Protein AF-A0A7J8UVY0-F1 (afdb_monomer_lite)

Foldseek 3Di:
DLLVVLVVVLVVLCVVQDDPQKDFDPLLVVLVVLSVVLVVVVVVVVVVVVVDPPPPPPPDPVVVVVSVVSSVVSSVSSVPPDRRIDGDVVPVVVVPPPDDDDD

Organism: NCBI:txid34286

pLDDT: mean 78.07, std 13.81, range [49.84, 94.06]

Radius of gyration: 21.43 Å; chains: 1; bounding box: 53×20×69 Å

Structure (mmCIF, N/CA/C/O backbone):
data_AF-A0A7J8UVY0-F1
#
_entry.id   AF-A0A7J8UVY0-F1
#
loop_
_atom_site.group_PDB
_atom_site.id
_atom_site.type_symbol
_atom_site.label_atom_id
_atom_site.label_alt_id
_atom_site.label_comp_id
_atom_site.label_asym_id
_atom_site.label_entity_id
_atom_site.label_seq_id
_atom_site.pdbx_PDB_ins_code
_atom_site.Cartn_x
_atom_site.Cartn_y
_atom_site.Cartn_z
_atom_site.occupancy
_atom_site.B_iso_or_equiv
_atom_site.auth_seq_id
_atom_site.auth_comp_id
_atom_site.auth_asym_id
_atom_site.auth_atom_id
_atom_site.pdbx_PDB_model_num
ATOM 1 N N . MET A 1 1 ? 1.474 6.602 -12.484 1.00 54.38 1 MET A N 1
ATOM 2 C CA . MET A 1 1 ? 1.089 7.669 -11.530 1.00 54.38 1 MET A CA 1
ATOM 3 C C . MET A 1 1 ? -0.088 7.255 -10.642 1.00 54.38 1 MET A C 1
ATOM 5 O O . MET A 1 1 ? -0.245 7.830 -9.580 1.00 54.38 1 MET A O 1
ATOM 9 N N . GLU A 1 2 ? -0.864 6.232 -11.019 1.00 78.50 2 GLU A N 1
ATOM 10 C CA . GLU A 1 2 ? -2.085 5.827 -10.303 1.00 78.50 2 GLU A CA 1
ATOM 11 C C . GLU A 1 2 ? -1.840 5.130 -8.953 1.00 78.50 2 GLU A C 1
ATOM 13 O O . GLU A 1 2 ? -2.565 5.399 -8.003 1.00 78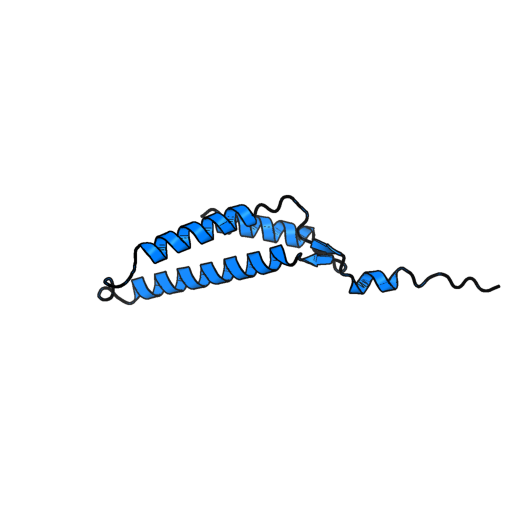.50 2 GLU A O 1
ATOM 18 N N . LEU A 1 3 ? -0.795 4.298 -8.819 1.00 84.00 3 LEU A N 1
ATOM 19 C CA . LEU A 1 3 ? -0.533 3.560 -7.570 1.00 84.00 3 LEU A CA 1
ATOM 20 C C . LEU A 1 3 ? -0.263 4.480 -6.366 1.00 84.00 3 LEU A C 1
ATOM 22 O O . LEU A 1 3 ? -0.718 4.189 -5.264 1.00 84.00 3 LEU A O 1
ATOM 26 N N . ASN A 1 4 ? 0.432 5.604 -6.573 1.00 85.12 4 ASN A N 1
ATOM 27 C CA . ASN A 1 4 ? 0.705 6.562 -5.498 1.00 85.12 4 ASN A CA 1
ATOM 28 C C . ASN A 1 4 ? -0.579 7.227 -4.994 1.00 85.12 4 ASN A C 1
ATOM 30 O O . ASN A 1 4 ? -0.742 7.350 -3.788 1.00 85.12 4 ASN A O 1
ATOM 34 N N . GLY A 1 5 ? -1.501 7.578 -5.897 1.00 87.75 5 GLY A N 1
ATOM 35 C CA . GLY A 1 5 ? -2.804 8.123 -5.508 1.00 87.75 5 GLY A CA 1
ATOM 36 C C . GLY A 1 5 ? -3.637 7.101 -4.733 1.00 87.75 5 GLY A C 1
ATOM 37 O O . GLY A 1 5 ? -4.156 7.412 -3.670 1.00 87.75 5 GLY A O 1
ATOM 38 N N . VAL A 1 6 ? -3.672 5.842 -5.190 1.00 88.19 6 VAL A N 1
ATOM 39 C CA . VAL A 1 6 ? -4.356 4.757 -4.457 1.00 88.19 6 VAL A CA 1
ATOM 40 C C . VAL A 1 6 ? -3.749 4.549 -3.067 1.00 88.19 6 VAL A C 1
ATOM 42 O O . VAL A 1 6 ? -4.481 4.305 -2.107 1.00 88.19 6 VAL A O 1
ATOM 45 N N . ARG A 1 7 ? -2.424 4.668 -2.929 1.00 90.38 7 ARG A N 1
ATOM 46 C CA . ARG A 1 7 ? -1.749 4.622 -1.627 1.00 90.38 7 ARG A CA 1
ATOM 47 C C . ARG A 1 7 ? -2.153 5.788 -0.735 1.00 90.38 7 ARG A C 1
ATOM 49 O O . ARG A 1 7 ? -2.534 5.540 0.399 1.00 90.38 7 ARG A O 1
ATOM 56 N N . GLU A 1 8 ? -2.127 7.016 -1.237 1.00 90.88 8 GLU A N 1
ATOM 57 C CA . GLU A 1 8 ? -2.518 8.209 -0.472 1.00 90.88 8 GLU A CA 1
ATOM 58 C C . GLU A 1 8 ? -3.983 8.147 -0.006 1.00 90.88 8 GLU A C 1
ATOM 60 O O . GLU A 1 8 ? -4.285 8.451 1.153 1.00 90.88 8 GLU A O 1
ATOM 65 N N . ASP A 1 9 ? -4.889 7.681 -0.868 1.00 91.06 9 ASP A N 1
ATOM 66 C CA . ASP A 1 9 ? -6.294 7.449 -0.521 1.00 91.06 9 ASP A CA 1
ATOM 67 C C . ASP A 1 9 ? -6.429 6.359 0.551 1.00 91.06 9 ASP A C 1
ATOM 69 O O . ASP A 1 9 ? -7.196 6.498 1.509 1.00 91.06 9 ASP A O 1
ATOM 73 N N . THR A 1 10 ? -5.660 5.275 0.416 1.00 89.88 10 THR A N 1
ATOM 74 C CA . THR A 1 10 ? -5.640 4.179 1.390 1.00 89.88 10 THR A CA 1
ATOM 75 C C . THR A 1 10 ? -5.112 4.666 2.736 1.00 89.88 10 THR A C 1
ATOM 77 O O . THR A 1 10 ? -5.768 4.442 3.747 1.00 89.88 10 THR A O 1
ATOM 80 N N . ASP A 1 11 ? -4.004 5.405 2.771 1.00 91.88 11 ASP A N 1
ATOM 81 C CA . ASP A 1 11 ? -3.427 5.977 3.993 1.00 91.88 11 ASP A CA 1
ATOM 82 C C . ASP A 1 11 ? -4.400 6.942 4.681 1.00 91.88 11 ASP A C 1
ATOM 84 O O . ASP A 1 11 ? -4.576 6.907 5.903 1.00 91.88 11 ASP A O 1
ATOM 88 N N . SER A 1 12 ? -5.100 7.765 3.899 1.00 92.44 12 SER A N 1
ATOM 89 C CA . SER A 1 12 ? -6.134 8.674 4.404 1.00 92.44 12 SER A CA 1
ATOM 90 C C . SER A 1 12 ? -7.277 7.904 5.071 1.00 92.44 12 SER A C 1
ATOM 92 O O . SER A 1 12 ? -7.713 8.253 6.172 1.00 92.44 12 SER A O 1
ATOM 94 N N . ARG A 1 13 ? -7.729 6.808 4.450 1.00 92.19 13 ARG A N 1
ATOM 95 C CA . ARG A 1 13 ? -8.747 5.919 5.024 1.00 92.19 13 ARG A CA 1
ATOM 96 C C . ARG A 1 13 ? -8.242 5.182 6.261 1.00 92.19 13 ARG A C 1
ATOM 98 O O . ARG A 1 13 ? -8.980 5.089 7.238 1.00 92.19 13 ARG A O 1
ATOM 105 N N . ILE A 1 14 ? -6.999 4.699 6.260 1.00 91.50 14 ILE A N 1
ATOM 106 C CA . ILE A 1 14 ? -6.386 4.053 7.428 1.00 91.50 14 ILE A CA 1
ATOM 107 C C . ILE A 1 14 ? -6.396 5.026 8.603 1.00 91.50 14 ILE A C 1
ATOM 109 O O . ILE A 1 14 ? -6.872 4.663 9.671 1.00 91.50 14 ILE A O 1
ATOM 113 N N . ASN A 1 15 ? -5.961 6.269 8.407 1.00 90.19 15 ASN A N 1
ATOM 114 C CA . ASN A 1 15 ? -5.945 7.272 9.473 1.00 90.19 15 ASN A CA 1
ATOM 115 C C . ASN A 1 15 ? -7.345 7.603 10.016 1.00 90.19 15 ASN A C 1
ATOM 117 O O . ASN A 1 15 ? -7.489 7.885 11.204 1.00 90.19 15 ASN A O 1
ATOM 121 N N . ALA A 1 16 ? -8.382 7.541 9.178 1.00 89.31 16 ALA A N 1
ATOM 122 C CA . ALA A 1 16 ? -9.764 7.738 9.612 1.00 89.31 16 ALA A CA 1
ATOM 123 C C . ALA A 1 16 ? -10.340 6.517 10.360 1.00 89.31 16 ALA A C 1
ATOM 125 O O . ALA A 1 16 ? -11.082 6.665 11.336 1.00 89.31 16 ALA A O 1
ATOM 126 N N . GLU A 1 17 ? -10.018 5.302 9.910 1.00 88.94 17 GLU A N 1
ATOM 127 C CA . GLU A 1 17 ? -10.589 4.054 10.427 1.00 88.94 17 GLU A CA 1
ATOM 128 C C . GLU A 1 17 ? -9.810 3.468 11.624 1.00 88.94 17 GLU A C 1
ATOM 130 O O . GLU A 1 17 ? -10.392 2.766 12.464 1.00 88.94 17 GLU A O 1
ATOM 135 N N . LEU A 1 18 ? -8.506 3.740 11.725 1.00 89.31 18 LEU A N 1
ATOM 136 C CA . LEU A 1 18 ? -7.601 3.167 12.719 1.00 89.31 18 LEU A CA 1
ATOM 137 C C . LEU A 1 18 ? -7.798 3.823 14.089 1.00 89.31 18 LEU A C 1
ATOM 139 O O . LEU A 1 18 ? -7.251 4.868 14.418 1.00 89.31 18 LEU A O 1
ATOM 143 N N . GLN A 1 19 ? -8.596 3.154 14.911 1.00 86.50 19 GLN A N 1
ATOM 144 C CA . GLN A 1 19 ? -8.846 3.510 16.304 1.00 86.50 19 GLN A CA 1
ATOM 145 C C . GLN A 1 19 ? -7.972 2.660 17.244 1.00 86.50 19 GLN A C 1
ATOM 147 O O . GLN A 1 19 ? -7.606 1.547 16.870 1.00 86.50 19 GLN A O 1
ATOM 152 N N . PRO A 1 20 ? -7.716 3.076 18.502 1.00 82.56 20 PRO A N 1
ATOM 153 C CA . PRO A 1 20 ? -6.857 2.333 19.442 1.00 82.56 20 PRO A CA 1
ATOM 154 C C . PRO A 1 20 ? -7.254 0.865 19.681 1.00 82.56 20 PRO A C 1
ATOM 156 O O . PRO A 1 20 ? -6.425 0.027 20.030 1.00 82.56 20 PRO A O 1
ATOM 159 N N . ARG A 1 21 ? -8.544 0.546 19.512 1.00 83.94 21 ARG A N 1
ATOM 160 C CA . ARG A 1 21 ? -9.108 -0.805 19.676 1.00 83.94 21 ARG A CA 1
ATOM 161 C C . ARG A 1 21 ? -9.211 -1.590 18.372 1.00 83.94 21 ARG A C 1
ATOM 163 O O . ARG A 1 21 ? -9.691 -2.719 18.383 1.00 83.94 21 ARG A O 1
ATOM 170 N N . LYS A 1 22 ? -8.788 -1.002 17.259 1.00 88.75 22 LYS A N 1
ATOM 171 C CA . LYS A 1 22 ? -8.813 -1.607 15.934 1.00 88.75 22 LYS A CA 1
ATOM 172 C C . LYS A 1 22 ? -7.388 -1.842 15.455 1.00 88.75 22 LYS A C 1
ATOM 174 O O . LYS A 1 22 ? -6.444 -1.203 15.905 1.00 88.75 22 LYS A O 1
ATOM 179 N N . LYS A 1 23 ? -7.232 -2.800 14.555 1.00 90.81 23 LYS A N 1
ATOM 180 C CA . LYS A 1 23 ? -5.972 -3.104 13.880 1.00 90.81 23 LYS A CA 1
ATOM 181 C C . LYS A 1 23 ? -6.223 -3.196 12.386 1.00 90.81 23 LYS A C 1
ATOM 183 O O . LYS A 1 23 ? -7.323 -3.555 11.972 1.00 90.81 23 LYS A O 1
ATOM 188 N N . LEU A 1 24 ? -5.203 -2.909 11.589 1.00 90.81 24 LEU A N 1
ATOM 189 C CA . LEU A 1 24 ? -5.267 -3.129 10.150 1.00 90.81 24 LEU A CA 1
ATOM 190 C C . LEU A 1 24 ? -5.576 -4.595 9.844 1.00 90.81 24 LEU A C 1
ATOM 192 O O . LEU A 1 24 ? -5.099 -5.511 10.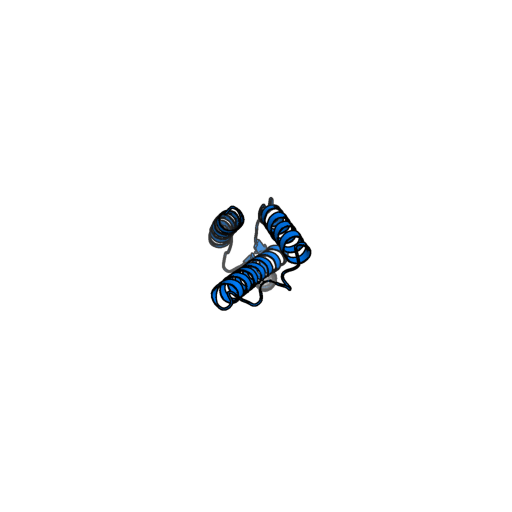526 1.00 90.81 24 LEU A O 1
ATOM 196 N N . LYS A 1 25 ? -6.374 -4.819 8.802 1.00 93.06 25 LYS A N 1
ATOM 197 C CA . LYS A 1 25 ? -6.513 -6.151 8.226 1.00 93.06 25 LYS A CA 1
ATOM 198 C C . LYS A 1 25 ? -5.167 -6.604 7.663 1.00 93.06 25 LYS A C 1
ATOM 200 O O . LYS A 1 25 ? -4.406 -5.813 7.110 1.00 93.06 25 LYS A O 1
ATOM 205 N N . ARG A 1 26 ? -4.900 -7.908 7.749 1.00 90.44 26 ARG A N 1
ATOM 206 C CA . ARG A 1 26 ? -3.643 -8.491 7.260 1.00 90.44 26 ARG A CA 1
ATOM 207 C C . ARG A 1 26 ? -3.444 -8.281 5.757 1.00 90.44 26 ARG A C 1
ATOM 209 O O . ARG A 1 26 ? -2.322 -8.065 5.325 1.00 90.44 26 ARG A O 1
ATOM 216 N N . GLU A 1 27 ? -4.528 -8.303 4.983 1.00 90.38 27 GLU A N 1
ATOM 217 C CA . GLU A 1 27 ? -4.502 -8.024 3.540 1.00 90.38 27 GLU A CA 1
ATOM 218 C C . GLU A 1 27 ? -4.005 -6.607 3.220 1.00 90.38 27 GLU A C 1
ATOM 220 O O . GLU A 1 27 ? -3.239 -6.432 2.278 1.00 90.38 27 GLU A O 1
ATOM 225 N N . VAL A 1 28 ? -4.377 -5.618 4.042 1.00 90.75 28 VAL A N 1
ATOM 226 C CA . VAL A 1 28 ? -3.958 -4.219 3.886 1.00 90.75 28 VAL A CA 1
ATOM 227 C C . VAL A 1 28 ? -2.484 -4.067 4.254 1.00 90.75 28 VAL A C 1
ATOM 229 O O . VAL A 1 28 ? -1.744 -3.391 3.550 1.00 90.75 28 VAL A O 1
ATOM 232 N N . GLN A 1 29 ? -2.026 -4.749 5.308 1.00 91.69 29 GLN A N 1
ATOM 233 C CA . GLN A 1 29 ? -0.609 -4.748 5.695 1.00 91.69 29 GLN A CA 1
ATOM 234 C C . GLN A 1 29 ? 0.282 -5.358 4.605 1.00 91.69 29 GLN A C 1
ATOM 236 O O . GLN A 1 29 ? 1.255 -4.737 4.192 1.00 91.69 29 GLN A O 1
ATOM 241 N N . LEU A 1 30 ? -0.088 -6.535 4.091 1.00 92.38 30 LEU A N 1
ATOM 242 C CA . LEU A 1 30 ? 0.640 -7.193 3.000 1.00 92.38 30 LEU A CA 1
ATOM 243 C C . LEU A 1 30 ? 0.646 -6.345 1.724 1.00 92.38 30 LEU A C 1
ATOM 245 O O . LEU A 1 30 ? 1.629 -6.324 0.988 1.00 92.38 30 LEU A O 1
ATOM 249 N N . TRP A 1 31 ? -0.453 -5.639 1.454 1.00 94.06 31 TRP A N 1
ATOM 250 C CA . TRP A 1 31 ? -0.526 -4.715 0.332 1.00 94.06 31 TRP A CA 1
ATOM 251 C C . TRP A 1 31 ? 0.465 -3.553 0.484 1.00 94.06 31 TRP A C 1
ATOM 253 O O . TRP A 1 31 ? 1.216 -3.287 -0.451 1.00 94.06 31 TRP A O 1
ATOM 263 N N . LEU A 1 32 ? 0.534 -2.922 1.663 1.00 91.62 32 LEU A N 1
ATOM 264 C CA . LEU A 1 32 ? 1.493 -1.846 1.946 1.00 91.62 32 LEU A CA 1
ATOM 265 C C . LEU A 1 32 ? 2.948 -2.317 1.785 1.00 91.62 32 LEU A C 1
ATOM 267 O O . LEU A 1 32 ? 3.726 -1.658 1.097 1.00 91.62 32 LEU A O 1
ATOM 271 N N . GLU A 1 33 ? 3.292 -3.487 2.333 1.00 92.69 33 GLU A N 1
ATOM 272 C CA . GLU A 1 33 ? 4.627 -4.090 2.184 1.00 92.69 33 GLU A CA 1
ATOM 273 C C . GLU A 1 33 ? 4.993 -4.311 0.706 1.00 92.69 33 GLU A C 1
ATOM 275 O O . GLU A 1 33 ? 6.109 -4.017 0.273 1.00 92.69 33 GLU A O 1
ATOM 280 N N . ASN A 1 34 ? 4.042 -4.790 -0.103 1.00 91.00 34 ASN A N 1
ATOM 281 C CA . ASN A 1 34 ? 4.258 -4.988 -1.534 1.00 91.00 34 ASN A CA 1
ATOM 282 C C . ASN A 1 34 ? 4.446 -3.670 -2.293 1.00 91.00 34 ASN A C 1
ATOM 284 O O . ASN A 1 34 ? 5.288 -3.603 -3.191 1.00 91.00 34 ASN A O 1
ATOM 288 N N . VAL A 1 35 ? 3.696 -2.625 -1.936 1.00 89.19 35 VAL A N 1
ATOM 289 C CA . VAL A 1 35 ? 3.847 -1.292 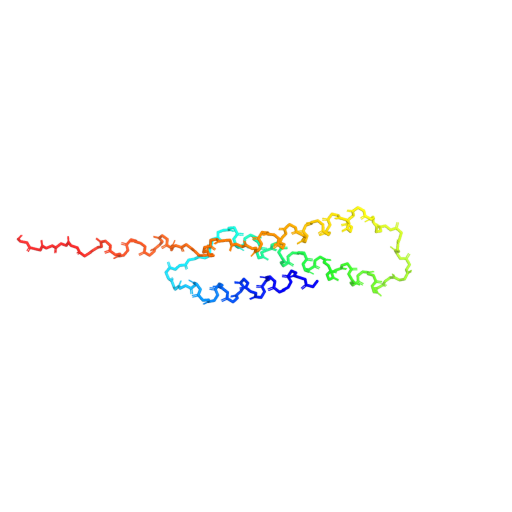-2.532 1.00 89.19 35 VAL A CA 1
ATOM 290 C C . VAL A 1 35 ? 5.228 -0.711 -2.220 1.00 89.19 35 VAL A C 1
ATOM 292 O O . VAL A 1 35 ? 5.892 -0.205 -3.127 1.00 89.19 35 VAL A O 1
ATOM 295 N N . GLU A 1 36 ? 5.700 -0.817 -0.975 1.00 89.19 36 GLU A N 1
ATOM 296 C CA . GLU A 1 36 ? 7.047 -0.373 -0.595 1.00 89.19 36 GLU A CA 1
ATOM 297 C C . GLU A 1 36 ? 8.142 -1.158 -1.324 1.00 89.19 36 GLU A C 1
ATOM 299 O O . GLU A 1 36 ? 9.065 -0.552 -1.877 1.00 89.19 36 GLU A O 1
ATOM 304 N N . ARG A 1 37 ? 8.008 -2.490 -1.397 1.00 90.56 37 ARG A N 1
ATOM 305 C CA . ARG A 1 37 ? 8.937 -3.367 -2.124 1.00 90.56 37 ARG A CA 1
ATOM 306 C C . ARG A 1 37 ? 9.094 -2.930 -3.578 1.00 90.56 37 ARG A C 1
ATOM 308 O O . ARG A 1 37 ? 10.218 -2.721 -4.030 1.00 90.56 37 ARG A O 1
ATOM 315 N N . ILE A 1 38 ? 7.983 -2.754 -4.297 1.00 85.94 38 ILE A N 1
ATOM 316 C CA . ILE A 1 38 ? 8.020 -2.354 -5.710 1.00 85.94 38 ILE A CA 1
ATOM 317 C C . ILE A 1 38 ? 8.613 -0.956 -5.869 1.00 85.94 38 ILE A C 1
ATOM 319 O O . ILE A 1 38 ? 9.389 -0.726 -6.795 1.00 85.94 38 ILE A O 1
ATOM 323 N N . ASN A 1 39 ? 8.293 -0.023 -4.971 1.00 85.31 39 ASN A N 1
ATOM 324 C CA . ASN A 1 39 ? 8.848 1.324 -5.040 1.00 85.31 39 ASN A CA 1
ATOM 325 C C . ASN A 1 39 ? 10.382 1.314 -4.887 1.00 85.31 39 ASN A C 1
ATOM 327 O O . ASN A 1 39 ? 11.079 1.955 -5.674 1.00 85.31 39 ASN A O 1
ATOM 331 N N . GLY A 1 40 ? 10.914 0.529 -3.943 1.00 85.00 40 GLY A N 1
ATOM 332 C CA . GLY A 1 40 ? 12.360 0.355 -3.767 1.00 85.00 40 GLY A CA 1
ATOM 333 C C . GLY A 1 40 ? 13.033 -0.337 -4.957 1.00 85.00 40 GLY A C 1
ATOM 334 O O . GLY A 1 40 ? 14.105 0.074 -5.399 1.00 85.00 40 GLY A O 1
ATOM 335 N N . GLU A 1 41 ? 12.389 -1.348 -5.540 1.00 82.25 41 GLU A N 1
ATOM 336 C CA . GLU A 1 41 ? 12.902 -2.024 -6.735 1.00 82.25 41 GLU A CA 1
ATOM 337 C C . GLU A 1 41 ? 12.923 -1.094 -7.957 1.00 82.25 41 GLU A C 1
ATOM 339 O O . GLU A 1 41 ? 13.916 -1.065 -8.679 1.00 82.25 41 GLU A O 1
ATOM 344 N N . VAL A 1 42 ? 11.878 -0.287 -8.182 1.00 77.62 42 VAL A N 1
ATOM 345 C CA . VAL A 1 42 ? 11.842 0.709 -9.270 1.00 77.62 42 VAL A CA 1
ATOM 346 C C . VAL A 1 42 ? 12.940 1.759 -9.094 1.00 77.62 42 VAL A C 1
ATOM 348 O O . VAL A 1 42 ? 13.612 2.101 -10.070 1.00 77.62 42 VAL A O 1
ATOM 351 N N . GLN A 1 43 ? 13.162 2.238 -7.867 1.00 77.69 43 GLN A N 1
ATOM 352 C CA . GLN A 1 43 ? 14.2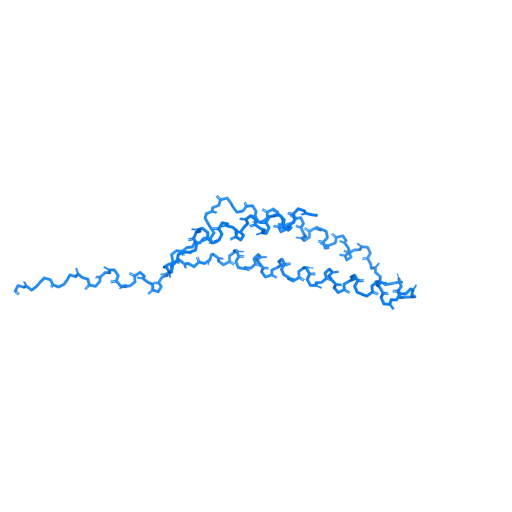53 3.167 -7.562 1.00 77.69 43 GLN A CA 1
ATOM 353 C C . GLN A 1 43 ? 15.621 2.548 -7.868 1.00 77.69 43 GLN A C 1
ATOM 355 O O . GLN A 1 43 ? 16.407 3.157 -8.592 1.00 77.69 43 GLN A O 1
ATOM 360 N N . ASN A 1 44 ? 15.867 1.308 -7.434 1.00 79.44 44 ASN A N 1
ATOM 361 C CA . ASN A 1 44 ? 17.115 0.603 -7.725 1.00 79.44 44 ASN A CA 1
ATOM 362 C C . ASN A 1 44 ? 17.347 0.408 -9.234 1.00 79.44 44 ASN A C 1
ATOM 364 O O . ASN A 1 44 ? 18.470 0.543 -9.721 1.00 79.44 44 ASN A O 1
ATOM 368 N N . LEU A 1 45 ? 16.293 0.112 -10.004 1.00 72.38 45 LEU A N 1
ATOM 369 C CA . LEU A 1 45 ? 16.401 0.016 -11.463 1.00 72.38 45 LEU A CA 1
ATOM 370 C C . LEU A 1 45 ? 16.754 1.371 -12.090 1.00 72.38 45 LEU A C 1
ATOM 372 O O . LEU A 1 45 ? 17.581 1.417 -13.000 1.00 72.38 45 LEU A O 1
ATOM 376 N N . ASN A 1 46 ? 16.168 2.463 -11.599 1.00 68.44 46 ASN A N 1
ATOM 377 C CA . ASN A 1 46 ? 16.456 3.809 -12.087 1.00 68.44 46 ASN A CA 1
ATOM 378 C C . ASN A 1 46 ? 17.903 4.239 -11.782 1.00 68.44 46 ASN A C 1
ATOM 380 O O . ASN A 1 46 ? 18.577 4.784 -12.655 1.00 68.44 46 ASN A O 1
ATOM 384 N N . GLU A 1 47 ? 18.411 3.928 -10.587 1.00 72.38 47 GLU A N 1
ATOM 385 C CA . GLU A 1 47 ? 19.811 4.160 -10.198 1.00 72.38 47 GLU A CA 1
ATOM 386 C C . GLU A 1 47 ? 20.783 3.387 -11.097 1.00 72.38 47 GLU A C 1
ATOM 388 O O . GLU A 1 47 ? 21.693 3.972 -11.685 1.00 72.38 47 GLU A O 1
ATOM 393 N N . ARG A 1 48 ? 20.531 2.091 -11.324 1.00 66.81 48 ARG A N 1
ATOM 394 C CA . ARG A 1 48 ? 21.364 1.245 -12.200 1.00 66.81 48 ARG A CA 1
ATOM 395 C C . ARG A 1 48 ? 21.401 1.724 -13.655 1.00 66.81 48 ARG A C 1
ATOM 397 O O . ARG A 1 48 ? 22.397 1.509 -14.347 1.00 66.81 48 ARG A O 1
ATOM 404 N N . ILE A 1 49 ? 20.325 2.349 -14.140 1.00 62.44 49 ILE A N 1
ATOM 405 C CA . ILE A 1 49 ? 20.274 2.971 -15.473 1.00 62.44 49 ILE A CA 1
ATOM 406 C C . ILE A 1 49 ? 21.080 4.280 -15.497 1.00 62.44 49 ILE A C 1
ATOM 408 O O . ILE A 1 49 ? 21.730 4.570 -16.504 1.00 62.44 49 ILE A O 1
ATOM 412 N N . GLY A 1 50 ? 21.059 5.049 -14.405 1.00 58.56 50 GLY A N 1
ATOM 413 C CA . GLY A 1 50 ? 21.813 6.295 -14.255 1.00 58.56 50 GLY A CA 1
ATOM 414 C C . GLY A 1 50 ? 23.327 6.096 -14.126 1.00 58.56 50 GLY A C 1
ATOM 415 O O . GLY A 1 50 ? 24.092 6.901 -14.651 1.00 58.56 50 GLY A O 1
ATOM 416 N N . GLU A 1 51 ? 23.766 5.004 -13.497 1.00 58.50 51 GLU A N 1
ATOM 417 C CA . GLU A 1 51 ? 25.186 4.721 -13.232 1.00 58.50 51 GLU A CA 1
ATOM 418 C C . GLU A 1 51 ? 25.938 4.080 -14.410 1.00 58.50 51 GLU A C 1
ATOM 420 O O . GLU A 1 51 ? 27.169 4.054 -14.423 1.00 58.50 51 GLU A O 1
ATOM 425 N N . SER A 1 52 ? 25.240 3.569 -15.430 1.00 51.78 52 SER A N 1
ATOM 426 C CA . SER A 1 52 ? 25.884 2.835 -16.521 1.00 51.78 52 SER A CA 1
ATOM 427 C C . SER A 1 52 ? 25.278 3.174 -17.891 1.00 51.78 52 SER A C 1
ATOM 429 O O . SER A 1 52 ? 24.186 2.734 -18.265 1.00 51.78 52 SER A O 1
ATOM 431 N N . SER A 1 53 ? 26.047 3.882 -18.717 1.00 55.38 53 SER A N 1
ATOM 432 C CA . SER A 1 53 ? 25.783 3.999 -20.156 1.00 55.38 53 SER A CA 1
ATOM 433 C C . SER A 1 53 ? 26.127 2.711 -20.930 1.00 55.38 53 SER A C 1
ATOM 435 O O . SER A 1 53 ? 25.735 2.577 -22.088 1.00 55.38 53 SER A O 1
ATOM 437 N N . THR A 1 54 ? 26.794 1.733 -20.298 1.00 52.47 54 THR A N 1
ATOM 438 C CA . THR A 1 54 ? 27.410 0.563 -20.954 1.00 52.47 54 THR A CA 1
ATOM 439 C C . THR A 1 54 ? 26.818 -0.811 -20.586 1.00 52.47 54 THR A C 1
ATOM 441 O O . THR A 1 54 ? 26.980 -1.744 -21.370 1.00 52.47 54 THR A O 1
ATOM 444 N N . LEU A 1 55 ? 26.066 -0.979 -19.487 1.00 49.84 55 LEU A N 1
ATOM 445 C CA . LEU A 1 55 ? 25.503 -2.280 -19.049 1.00 49.84 55 LEU A CA 1
ATOM 446 C C . LEU A 1 55 ? 24.067 -2.544 -19.538 1.00 49.84 55 LEU A C 1
ATOM 448 O O . LEU A 1 55 ? 23.325 -3.331 -18.953 1.00 49.84 55 LEU A O 1
ATOM 452 N N . ARG A 1 56 ? 23.649 -1.916 -20.642 1.00 54.22 56 ARG A N 1
ATOM 453 C CA . ARG A 1 56 ? 22.268 -2.001 -21.160 1.00 54.22 56 ARG A CA 1
ATOM 454 C C . ARG A 1 56 ? 21.859 -3.379 -21.710 1.00 54.22 56 ARG A C 1
ATOM 456 O O . ARG A 1 56 ? 20.730 -3.537 -22.157 1.00 54.22 56 ARG A O 1
ATOM 463 N N . ARG A 1 57 ? 22.741 -4.386 -21.710 1.00 52.16 57 ARG A N 1
ATOM 464 C CA . ARG A 1 57 ? 22.539 -5.637 -22.470 1.00 52.16 57 ARG A CA 1
ATOM 465 C C . ARG A 1 57 ? 21.849 -6.780 -21.716 1.00 52.16 57 ARG A C 1
ATOM 467 O O . ARG A 1 57 ? 21.752 -7.871 -22.264 1.00 52.16 57 ARG A O 1
ATOM 474 N N . GLY A 1 58 ? 21.388 -6.551 -20.487 1.00 52.38 58 GLY A N 1
ATOM 475 C CA . GLY A 1 58 ? 20.763 -7.591 -19.656 1.00 52.38 58 GLY A CA 1
ATOM 476 C C . GLY A 1 58 ? 19.392 -7.238 -19.083 1.00 52.38 58 GLY A C 1
ATOM 477 O O . GLY A 1 58 ? 18.861 -8.014 -18.300 1.00 52.38 58 GLY A O 1
ATOM 478 N N . PHE A 1 59 ? 18.818 -6.080 -19.426 1.00 54.94 59 PHE A N 1
ATOM 479 C CA . PHE A 1 59 ? 17.458 -5.746 -19.002 1.00 54.94 59 PHE A CA 1
ATOM 480 C C . PHE A 1 59 ? 16.467 -6.512 -19.879 1.00 54.94 59 PHE A C 1
ATOM 482 O O . PHE A 1 59 ? 16.198 -6.129 -21.019 1.00 54.94 59 PHE A O 1
ATOM 489 N N . HIS A 1 60 ? 15.971 -7.638 -19.371 1.00 65.94 60 HIS A N 1
ATOM 490 C CA . HIS A 1 60 ? 14.959 -8.422 -20.060 1.00 65.94 60 HIS A CA 1
ATOM 491 C C . HIS A 1 60 ? 13.629 -7.668 -20.059 1.00 65.94 60 HIS A C 1
ATOM 493 O O . HIS A 1 60 ? 13.130 -7.254 -19.015 1.00 65.94 60 HIS A O 1
ATOM 499 N N . ALA A 1 61 ? 13.040 -7.500 -21.245 1.00 66.44 61 ALA A N 1
ATOM 500 C CA . ALA A 1 61 ? 11.701 -6.939 -21.409 1.00 66.44 61 ALA A CA 1
ATOM 501 C C . ALA A 1 61 ? 10.653 -7.686 -20.556 1.00 66.44 61 ALA A C 1
ATOM 503 O O . ALA A 1 61 ? 9.696 -7.073 -20.089 1.00 66.44 61 ALA A O 1
ATOM 504 N N . ASP A 1 62 ? 10.884 -8.974 -20.282 1.00 72.56 62 ASP A N 1
ATOM 505 C CA . ASP A 1 62 ? 10.081 -9.799 -19.376 1.00 72.56 62 ASP A CA 1
ATOM 506 C C . ASP A 1 62 ? 10.067 -9.302 -17.926 1.00 72.56 62 ASP A C 1
ATOM 508 O O . ASP A 1 62 ? 9.044 -9.420 -17.250 1.00 72.56 62 ASP A O 1
ATOM 512 N N . ASP A 1 63 ? 11.166 -8.720 -17.437 1.00 73.69 63 ASP A N 1
ATOM 513 C CA . ASP A 1 63 ? 11.207 -8.145 -16.092 1.00 73.69 63 ASP A CA 1
ATOM 514 C C . ASP A 1 63 ? 10.353 -6.886 -16.030 1.00 73.69 63 ASP A C 1
ATOM 516 O O . ASP A 1 63 ? 9.541 -6.745 -15.124 1.00 73.69 63 ASP A O 1
ATOM 520 N N . VAL A 1 64 ? 10.455 -6.008 -17.029 1.00 73.44 64 VAL A N 1
ATOM 521 C CA . VAL A 1 64 ? 9.620 -4.801 -17.104 1.00 73.44 64 VAL A CA 1
ATOM 522 C C . VAL A 1 64 ? 8.140 -5.176 -17.209 1.00 73.44 64 VAL A C 1
ATOM 524 O O . VAL A 1 64 ? 7.327 -4.657 -16.449 1.00 73.44 64 VAL A O 1
ATOM 527 N N . LEU A 1 65 ? 7.793 -6.127 -18.082 1.00 79.00 65 LEU A N 1
ATOM 528 C CA . LEU A 1 65 ? 6.413 -6.572 -18.276 1.00 79.00 65 LEU A CA 1
ATOM 529 C C . LEU A 1 65 ? 5.818 -7.197 -17.007 1.00 79.00 65 LEU A C 1
ATOM 531 O O . LEU A 1 65 ? 4.678 -6.900 -16.649 1.00 79.00 65 LEU A O 1
ATOM 535 N N . ARG A 1 66 ? 6.583 -8.046 -16.310 1.00 82.69 66 ARG A N 1
ATOM 536 C CA . ARG A 1 66 ? 6.157 -8.644 -15.038 1.00 82.69 66 ARG A CA 1
ATOM 537 C C . ARG A 1 66 ? 5.894 -7.574 -13.982 1.00 82.69 66 ARG A C 1
ATOM 539 O O . ARG A 1 66 ? 4.874 -7.626 -13.306 1.00 82.69 66 ARG A O 1
ATOM 546 N N . ARG A 1 67 ? 6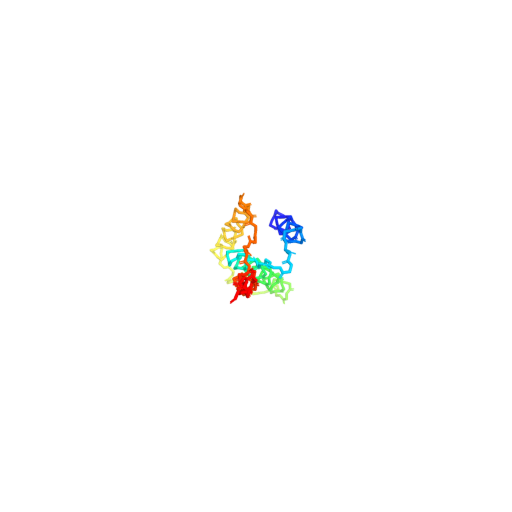.765 -6.566 -13.893 1.00 79.75 67 ARG A N 1
ATOM 547 C CA . ARG A 1 67 ? 6.613 -5.449 -12.949 1.00 79.75 67 ARG A CA 1
ATOM 548 C C . ARG A 1 67 ? 5.405 -4.577 -13.261 1.00 79.75 67 ARG A C 1
ATOM 550 O O . ARG A 1 67 ? 4.698 -4.188 -12.340 1.00 79.75 67 ARG A O 1
ATOM 557 N N . THR A 1 68 ? 5.141 -4.298 -14.537 1.00 81.62 68 THR A N 1
ATOM 558 C CA . THR A 1 68 ? 3.934 -3.566 -14.942 1.00 81.62 68 THR A CA 1
ATOM 559 C C . THR A 1 68 ? 2.671 -4.296 -14.484 1.00 81.62 68 THR A C 1
ATOM 561 O O . THR A 1 68 ? 1.796 -3.663 -13.901 1.00 81.62 68 THR A O 1
ATOM 564 N N . ARG A 1 69 ? 2.616 -5.624 -14.647 1.00 86.50 69 ARG A N 1
ATOM 565 C CA . ARG A 1 69 ? 1.488 -6.440 -14.166 1.00 86.50 69 ARG A CA 1
ATOM 566 C C . ARG A 1 69 ? 1.345 -6.412 -12.644 1.00 86.50 69 ARG A C 1
ATOM 568 O O . ARG A 1 69 ? 0.246 -6.182 -12.158 1.00 86.50 69 ARG A O 1
ATOM 575 N N . GLU A 1 70 ? 2.441 -6.572 -11.896 1.00 87.12 70 GLU A N 1
ATOM 576 C CA . GLU A 1 70 ? 2.412 -6.483 -10.423 1.00 87.12 70 GLU A CA 1
ATOM 577 C C . GLU A 1 70 ? 1.862 -5.123 -9.945 1.00 87.12 70 GLU A C 1
ATOM 579 O O . GLU A 1 70 ? 1.070 -5.063 -9.006 1.00 87.12 70 GLU A O 1
ATOM 584 N N . VAL A 1 71 ? 2.232 -4.019 -10.606 1.00 86.19 71 VAL A N 1
ATOM 585 C CA . VAL A 1 71 ? 1.707 -2.679 -10.285 1.00 86.19 71 VAL A CA 1
ATOM 586 C C . VAL A 1 71 ? 0.207 -2.574 -10.570 1.00 86.19 71 VAL A C 1
ATOM 588 O O . VAL A 1 71 ? -0.526 -2.019 -9.751 1.00 86.19 71 VAL A O 1
ATOM 591 N N . GLU A 1 72 ? -0.264 -3.102 -11.700 1.00 87.81 72 GLU A N 1
ATOM 592 C CA . GLU A 1 72 ? -1.693 -3.122 -12.042 1.00 87.81 72 GLU A CA 1
ATOM 593 C C . GLU A 1 72 ? -2.510 -3.936 -11.028 1.00 87.81 72 GLU A C 1
ATOM 595 O O . GLU A 1 72 ? -3.566 -3.483 -10.581 1.00 87.81 72 GLU A O 1
ATOM 600 N N . GLU A 1 73 ? -2.004 -5.097 -10.607 1.00 89.81 73 GLU A N 1
ATOM 601 C CA . GLU A 1 73 ? -2.628 -5.933 -9.576 1.00 89.81 73 GLU A CA 1
ATOM 602 C C . GLU A 1 73 ? -2.730 -5.193 -8.237 1.00 89.81 73 GLU A C 1
ATOM 604 O O . GLU A 1 73 ? -3.799 -5.179 -7.623 1.00 89.81 73 GLU A O 1
ATOM 609 N N . LEU A 1 74 ? -1.668 -4.498 -7.815 1.00 88.50 74 LEU A N 1
ATOM 610 C CA . LEU A 1 74 ? -1.699 -3.692 -6.593 1.00 88.50 74 LEU A CA 1
ATOM 611 C C . LEU A 1 74 ? -2.680 -2.522 -6.686 1.00 88.50 74 LEU A C 1
ATOM 613 O O . LEU A 1 74 ? -3.359 -2.236 -5.701 1.00 88.50 74 LEU A O 1
ATOM 617 N N . ILE A 1 75 ? -2.804 -1.866 -7.843 1.00 88.00 75 ILE A N 1
ATOM 618 C CA . ILE A 1 75 ? -3.805 -0.808 -8.049 1.00 88.00 75 ILE A CA 1
ATOM 619 C C . ILE A 1 75 ? -5.221 -1.365 -7.867 1.00 88.00 75 ILE A C 1
ATOM 621 O O . ILE A 1 75 ? -6.063 -0.704 -7.260 1.00 88.00 75 ILE A O 1
ATOM 625 N N . GLN A 1 76 ? -5.503 -2.569 -8.373 1.00 88.00 76 GLN A N 1
ATOM 626 C CA . GLN A 1 76 ? -6.818 -3.192 -8.196 1.00 88.00 76 GLN A CA 1
ATOM 627 C C . GLN A 1 76 ? -7.044 -3.645 -6.753 1.00 88.00 76 GLN A C 1
ATOM 629 O O . GLN A 1 76 ? -8.110 -3.387 -6.201 1.00 88.00 76 GLN A O 1
ATOM 634 N N . GLN A 1 77 ? -6.043 -4.258 -6.118 1.00 86.56 77 GLN A N 1
ATOM 635 C CA . GLN A 1 77 ? -6.136 -4.702 -4.727 1.00 86.56 77 GLN A CA 1
ATOM 636 C C . GLN A 1 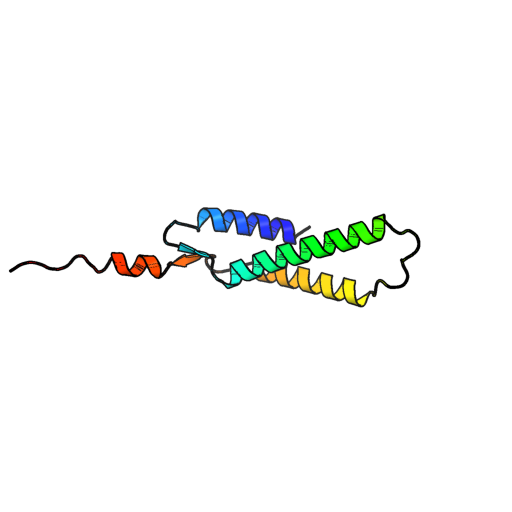77 ? -6.311 -3.527 -3.753 1.00 86.56 77 GLN A C 1
ATOM 638 O O . GLN A 1 77 ? -7.062 -3.642 -2.789 1.00 86.56 77 GLN A O 1
ATOM 643 N N . GLY A 1 78 ? -5.683 -2.380 -4.033 1.00 82.19 78 GLY A N 1
ATOM 644 C CA . GLY A 1 78 ? -5.808 -1.161 -3.231 1.00 82.19 78 GLY A CA 1
ATOM 645 C C . GLY A 1 78 ? -7.215 -0.550 -3.240 1.00 82.19 78 GLY A C 1
ATOM 646 O O . GLY A 1 78 ? -7.548 0.260 -2.377 1.00 82.19 78 GLY A O 1
ATOM 647 N N . LYS A 1 79 ? -8.097 -0.976 -4.157 1.00 87.75 79 LYS A N 1
ATOM 648 C CA . LYS A 1 79 ? -9.522 -0.604 -4.171 1.00 87.75 79 LYS A CA 1
ATOM 649 C C . LYS A 1 79 ? -10.324 -1.457 -3.187 1.00 87.75 79 LYS A C 1
ATOM 651 O O . LYS A 1 79 ? -11.321 -2.082 -3.554 1.00 87.75 79 LYS A O 1
ATOM 656 N N . PHE A 1 80 ? -9.893 -1.483 -1.928 1.00 85.81 80 PHE A N 1
ATOM 657 C CA . PHE A 1 80 ? -10.578 -2.201 -0.858 1.00 85.81 80 PHE A CA 1
ATOM 658 C C . PHE A 1 80 ? -12.033 -1.722 -0.745 1.00 85.81 80 PHE A C 1
ATOM 660 O O . PHE A 1 80 ? -12.279 -0.575 -0.359 1.00 85.81 80 PHE A O 1
ATOM 667 N N . GLN A 1 81 ? -12.989 -2.593 -1.087 1.00 81.50 81 GLN A N 1
ATOM 668 C CA . GLN A 1 81 ? -14.425 -2.286 -1.012 1.00 81.50 81 GLN A CA 1
ATOM 669 C C . GLN A 1 81 ? -14.970 -2.343 0.419 1.00 81.50 81 GLN A C 1
ATOM 671 O O . GLN A 1 81 ? -15.970 -1.704 0.734 1.00 81.50 81 GLN A O 1
ATOM 676 N N . GLU A 1 82 ? -14.302 -3.093 1.291 1.00 83.69 82 GLU A N 1
ATOM 677 C CA . GLU A 1 82 ? -14.634 -3.197 2.708 1.00 83.69 82 GLU A CA 1
ATOM 678 C C . GLU A 1 82 ? -13.801 -2.227 3.566 1.00 83.69 82 GLU A C 1
ATOM 680 O O . GLU A 1 82 ? -12.903 -1.533 3.078 1.00 83.69 82 GLU A O 1
ATOM 685 N N . GLY A 1 83 ? -14.085 -2.203 4.873 1.00 84.12 83 GLY A N 1
ATOM 686 C CA . GLY A 1 83 ? -13.253 -1.505 5.856 1.00 84.12 83 GLY A CA 1
ATOM 687 C C . GLY A 1 83 ? -11.830 -2.069 5.913 1.00 84.12 83 GLY A C 1
ATOM 688 O O . GLY A 1 83 ? -11.616 -3.275 5.749 1.00 84.12 83 GLY A O 1
ATOM 689 N N . LEU A 1 84 ? -10.863 -1.190 6.168 1.00 90.38 84 LEU A N 1
ATOM 690 C CA . LEU A 1 84 ? -9.423 -1.480 6.186 1.00 90.38 84 LEU A CA 1
ATOM 691 C C . LEU A 1 84 ? -8.945 -2.061 7.521 1.00 90.38 84 LEU A C 1
ATOM 693 O O . LEU A 1 84 ? -7.824 -2.563 7.645 1.00 90.38 84 LEU A O 1
ATOM 697 N N . VAL A 1 85 ? -9.799 -1.989 8.538 1.00 89.62 85 VAL A N 1
ATOM 698 C CA . VAL A 1 85 ? -9.497 -2.363 9.917 1.00 89.62 85 VAL A CA 1
ATOM 699 C C . VAL A 1 85 ? -10.471 -3.411 10.447 1.00 89.62 85 VAL A C 1
ATOM 701 O O . VAL A 1 85 ? -11.622 -3.504 10.027 1.00 89.62 85 VAL A O 1
ATOM 704 N N . VAL A 1 86 ? -10.009 -4.176 11.427 1.00 90.25 86 VAL A N 1
ATOM 705 C CA . VAL A 1 86 ? -10.795 -5.136 12.208 1.00 90.25 86 VAL A CA 1
ATOM 706 C C . VAL A 1 86 ? -10.608 -4.868 13.693 1.00 90.25 86 VAL A C 1
ATOM 708 O O . VAL A 1 86 ? -9.614 -4.265 14.107 1.00 90.25 86 VAL A O 1
ATOM 711 N N . ASP A 1 87 ? -11.547 -5.331 14.512 1.00 88.12 87 ASP A N 1
ATOM 712 C CA . ASP A 1 87 ? -11.415 -5.217 15.961 1.00 88.12 87 ASP A CA 1
ATOM 713 C C . ASP A 1 87 ? -10.178 -5.975 16.453 1.00 88.12 87 ASP A C 1
ATOM 715 O O . ASP A 1 87 ? -9.852 -7.076 15.993 1.00 88.12 87 ASP A O 1
ATOM 719 N N . ASN A 1 88 ? -9.451 -5.370 17.392 1.00 82.38 88 ASN A N 1
ATOM 720 C CA . ASN A 1 88 ? -8.314 -6.017 18.018 1.00 82.38 88 ASN A CA 1
ATOM 721 C C . ASN A 1 88 ? -8.826 -6.981 19.107 1.00 82.38 88 ASN A C 1
ATOM 723 O O . ASN A 1 88 ? -9.298 -6.518 20.152 1.00 82.38 88 ASN A O 1
ATOM 727 N N . PRO A 1 89 ? -8.696 -8.312 18.927 1.00 71.12 89 PRO A N 1
ATOM 728 C CA . PRO A 1 89 ? -9.213 -9.291 19.883 1.00 71.12 89 PRO A CA 1
ATOM 729 C C . PRO A 1 89 ? -8.585 -9.170 21.277 1.00 71.12 89 PRO A C 1
ATOM 731 O O . PRO A 1 89 ? -9.209 -9.569 22.257 1.00 71.12 89 PRO A O 1
ATOM 734 N N . GLN A 1 90 ? -7.406 -8.550 21.398 1.00 72.88 90 GLN A N 1
ATOM 735 C CA . GLN A 1 90 ? -6.764 -8.273 22.688 1.00 72.88 90 GLN A CA 1
ATOM 736 C C . GLN A 1 90 ? -7.593 -7.332 23.584 1.00 72.88 90 GLN A C 1
ATOM 738 O O . GLN A 1 90 ? -7.454 -7.369 24.803 1.00 72.88 90 GLN A O 1
ATOM 743 N N . TRP A 1 91 ? -8.484 -6.518 23.006 1.00 65.94 91 TRP A N 1
ATOM 744 C CA . TRP A 1 91 ? -9.350 -5.592 23.744 1.00 65.94 91 TRP A CA 1
ATOM 745 C C . TRP A 1 91 ? -10.745 -6.154 24.049 1.00 65.94 91 TRP A C 1
ATOM 747 O O . TRP A 1 91 ? -11.414 -5.659 24.958 1.00 65.94 91 TRP A O 1
ATOM 757 N N . ILE A 1 92 ? -11.176 -7.203 23.340 1.00 61.44 92 ILE A N 1
ATOM 758 C CA . ILE A 1 92 ? -12.519 -7.796 23.479 1.00 61.44 92 ILE A CA 1
ATOM 759 C C . ILE A 1 92 ? -12.701 -8.438 24.870 1.00 61.44 92 ILE A C 1
ATOM 761 O O . ILE A 1 92 ? -13.793 -8.399 25.435 1.00 61.44 92 ILE A O 1
ATOM 765 N N . GLY A 1 93 ? -11.621 -8.935 25.484 1.00 56.44 93 GLY A N 1
ATOM 766 C CA . GLY A 1 93 ? -11.652 -9.559 26.813 1.00 56.44 93 GLY A CA 1
ATOM 767 C C . GLY A 1 93 ? -11.942 -8.615 27.991 1.00 56.44 93 GLY A C 1
ATOM 768 O O . GLY A 1 93 ? -12.353 -9.090 29.045 1.00 56.44 93 GLY A O 1
ATOM 769 N N . GLN A 1 94 ? -11.778 -7.292 27.843 1.00 57.75 94 GLN A N 1
ATOM 770 C CA . GLN A 1 94 ? -12.011 -6.350 28.953 1.00 57.75 94 GLN A CA 1
ATOM 771 C C . GLN A 1 94 ? -13.487 -5.973 29.149 1.00 57.75 94 GLN A C 1
ATOM 773 O O . GLN A 1 94 ? -13.892 -5.623 30.255 1.00 57.75 94 GLN A O 1
ATOM 778 N N . VAL A 1 95 ? -14.315 -6.068 28.105 1.00 54.88 95 VAL A N 1
ATOM 779 C CA . VAL A 1 95 ? -15.721 -5.623 28.158 1.00 54.88 95 VAL A CA 1
ATOM 780 C C . VAL A 1 95 ? -16.614 -6.597 28.940 1.00 54.88 95 VAL A C 1
ATOM 782 O O . VAL A 1 95 ? -17.609 -6.178 29.524 1.00 54.88 95 VAL A O 1
ATOM 785 N N . LEU A 1 96 ? -16.251 -7.880 29.028 1.00 57.41 96 LEU A N 1
ATOM 786 C CA . LEU A 1 96 ? -17.096 -8.912 29.649 1.00 57.41 96 LEU A CA 1
ATOM 787 C C . LEU A 1 96 ? -16.899 -9.085 31.169 1.00 57.41 96 LEU A C 1
ATOM 789 O O . LEU A 1 96 ? -17.596 -9.893 31.777 1.00 57.41 96 LEU A O 1
ATOM 793 N N . SER A 1 97 ? -15.997 -8.333 31.813 1.00 53.03 97 SER A N 1
ATOM 794 C CA . SER A 1 97 ? -15.643 -8.558 33.230 1.00 53.03 97 SER A CA 1
ATOM 795 C C . SER A 1 97 ? -16.506 -7.804 34.261 1.00 53.03 97 SER A C 1
ATOM 797 O O . SER A 1 97 ? -16.220 -7.832 35.455 1.00 53.03 97 SER A O 1
ATOM 799 N N . THR A 1 98 ? -17.596 -7.144 33.854 1.00 57.81 98 THR A N 1
ATOM 800 C CA . THR A 1 98 ? -18.493 -6.402 34.767 1.00 57.81 98 THR A CA 1
ATOM 801 C C . THR A 1 98 ? -19.840 -7.094 34.964 1.00 57.81 98 THR A C 1
ATOM 803 O O . THR A 1 98 ? -20.894 -6.555 34.642 1.00 57.81 98 THR A O 1
ATOM 806 N N . ARG A 1 99 ? -19.839 -8.291 35.565 1.00 52.44 99 ARG A N 1
ATOM 807 C CA . ARG A 1 99 ? -21.005 -8.748 36.344 1.00 52.44 99 ARG A CA 1
ATOM 808 C C . ARG A 1 99 ? -20.642 -9.834 37.358 1.00 52.44 99 ARG A C 1
ATOM 810 O O . ARG A 1 99 ? -20.882 -11.016 37.148 1.00 52.44 99 ARG A O 1
ATOM 817 N N . ARG A 1 100 ? -20.127 -9.422 38.516 1.00 58.16 100 ARG A N 1
ATOM 818 C CA . ARG A 1 100 ? -20.441 -10.112 39.774 1.00 58.16 100 ARG A CA 1
ATOM 819 C C . ARG A 1 100 ? -21.348 -9.183 40.566 1.00 58.16 100 ARG A C 1
ATOM 821 O O . ARG A 1 100 ? -20.879 -8.264 41.223 1.00 58.16 100 ARG A O 1
ATOM 828 N N . LEU A 1 101 ? -22.654 -9.376 40.396 1.00 57.78 101 LEU A N 1
ATOM 829 C CA . LEU A 1 101 ? -23.638 -8.852 41.334 1.00 57.78 101 LEU A CA 1
ATOM 830 C C . LEU A 1 101 ? -23.496 -9.689 42.603 1.00 57.78 101 LEU A C 1
ATOM 832 O O . LEU A 1 101 ? -23.724 -10.896 42.570 1.00 57.78 101 LEU A O 1
ATOM 836 N N . SER A 1 102 ? -23.042 -9.052 43.674 1.00 61.62 102 SER A N 1
ATOM 837 C CA . SER A 1 102 ? -23.077 -9.610 45.019 1.00 61.62 102 SER A CA 1
ATOM 838 C C . SER A 1 102 ? -24.536 -9.798 45.440 1.00 61.62 102 SER A C 1
ATOM 840 O O . SER A 1 102 ? -25.311 -8.843 45.362 1.00 61.62 102 SER A O 1
ATOM 842 N N . VAL A 1 103 ? -24.887 -11.002 45.891 1.00 60.62 103 VAL A N 1
ATOM 843 C CA . VAL A 1 103 ? -26.035 -11.276 46.767 1.00 60.62 103 VAL A CA 1
ATOM 844 C C . VAL A 1 103 ? -25.529 -12.160 47.892 1.00 60.62 103 VAL A C 1
ATOM 846 O O . VAL A 1 103 ? -24.763 -13.098 47.572 1.00 60.62 103 VAL A O 1
#

Secondary structure (DSSP, 8-state):
-HHHHHHHHHHHHHHHH--TTEEE-HHHHHHHHHHHHHHHHHHHHHHHHHH-SS-GGG--HHHHHHHHHHHHHHHHHT---S-SEEE-HHHHHHHTT------

Sequence (103 aa):
MELNGVREDTDSRINAELQPRKKLKREVQLWLENVERINGEVQNLNERIGESSTLRRGFHADDVLRRTREVEELIQQGKFQEGLVVDNPQWIGQVLSTRRLSV